Protein AF-A0A0R1SLY2-F1 (afdb_monomer)

Sequence (69 aa):
MDWEKTSVKITLQNKEKYGDKKIHVAFNDIGSNPEVTQINLFIAGITDLLEEGTTITNVEVLKIEKLAK

Structure (mmCIF, N/CA/C/O backbone):
data_AF-A0A0R1SLY2-F1
#
_entry.id   AF-A0A0R1SLY2-F1
#
loop_
_atom_site.group_PDB
_atom_site.id
_atom_site.type_symbol
_atom_site.label_atom_id
_atom_site.label_alt_id
_atom_site.label_comp_id
_atom_site.label_asym_id
_atom_site.label_entity_id
_atom_site.label_seq_id
_atom_site.pdbx_PDB_ins_code
_atom_site.Cartn_x
_atom_site.Cartn_y
_atom_site.Cartn_z
_atom_site.occupancy
_atom_site.B_iso_or_equiv
_atom_site.auth_seq_id
_atom_site.auth_comp_id
_atom_site.auth_asym_id
_atom_site.auth_atom_id
_atom_site.pdbx_PDB_model_num
ATOM 1 N N . MET A 1 1 ? 10.846 -5.881 -26.264 1.00 42.06 1 MET A N 1
ATOM 2 C CA . MET A 1 1 ? 10.966 -5.251 -24.941 1.00 42.06 1 MET A CA 1
ATOM 3 C C . MET A 1 1 ? 9.961 -5.969 -24.075 1.00 42.06 1 MET A C 1
ATOM 5 O O . MET A 1 1 ? 8.800 -5.980 -24.467 1.00 42.06 1 MET A O 1
ATOM 9 N N . ASP A 1 2 ? 10.425 -6.638 -23.024 1.00 50.53 2 ASP A N 1
ATOM 10 C CA . ASP A 1 2 ? 9.592 -7.338 -22.040 1.00 50.53 2 ASP A CA 1
ATOM 11 C C . ASP A 1 2 ? 9.220 -6.304 -20.976 1.00 50.53 2 ASP A C 1
ATOM 13 O O . ASP A 1 2 ? 10.103 -5.690 -20.382 1.00 50.53 2 ASP A O 1
ATOM 17 N N . TRP A 1 3 ? 7.931 -6.012 -20.818 1.00 47.22 3 TRP A N 1
ATOM 18 C CA . TRP A 1 3 ? 7.458 -4.979 -19.898 1.00 47.22 3 TRP A CA 1
ATOM 19 C C . TRP A 1 3 ? 7.007 -5.728 -18.649 1.00 47.22 3 TRP A C 1
ATOM 21 O O . TRP A 1 3 ? 5.921 -6.303 -18.630 1.00 47.22 3 TRP A O 1
ATOM 31 N N . GLU A 1 4 ? 7.877 -5.806 -17.644 1.00 57.16 4 GLU A N 1
ATOM 32 C CA . GLU A 1 4 ? 7.555 -6.438 -16.365 1.00 57.16 4 GLU A CA 1
ATOM 33 C C . GLU A 1 4 ? 6.642 -5.505 -15.570 1.00 57.16 4 GLU A C 1
ATOM 35 O O . GLU A 1 4 ? 7.086 -4.496 -15.026 1.00 57.16 4 GLU A O 1
ATOM 40 N N . LYS A 1 5 ? 5.342 -5.808 -15.546 1.00 62.75 5 LYS A N 1
ATOM 41 C CA . LYS A 1 5 ? 4.354 -5.024 -14.800 1.00 62.75 5 LYS A CA 1
ATOM 42 C C . LYS A 1 5 ? 4.529 -5.270 -13.308 1.00 62.75 5 LYS A C 1
ATOM 44 O O . LYS A 1 5 ? 4.381 -6.404 -12.851 1.00 62.75 5 LYS A O 1
ATOM 49 N N . THR A 1 6 ? 4.802 -4.213 -12.550 1.00 72.19 6 THR A N 1
ATOM 50 C CA . THR A 1 6 ? 4.838 -4.281 -11.086 1.00 72.19 6 THR A CA 1
ATOM 51 C C . THR A 1 6 ? 3.474 -3.948 -10.509 1.00 72.19 6 THR A C 1
ATOM 53 O O . THR A 1 6 ? 2.810 -3.010 -10.946 1.00 72.19 6 THR A O 1
ATOM 56 N N . SER A 1 7 ? 3.052 -4.733 -9.521 1.00 78.94 7 SER A N 1
ATOM 57 C CA . SER A 1 7 ? 1.849 -4.466 -8.732 1.00 78.94 7 SER A CA 1
ATOM 58 C C . SER A 1 7 ? 2.214 -4.381 -7.257 1.00 78.94 7 SER A C 1
ATOM 60 O O . SER A 1 7 ? 2.985 -5.205 -6.764 1.00 78.94 7 SER A O 1
ATOM 62 N N . VAL A 1 8 ? 1.653 -3.404 -6.550 1.00 80.81 8 VAL A N 1
ATOM 63 C CA . VAL A 1 8 ? 1.869 -3.195 -5.115 1.00 80.81 8 VAL A CA 1
ATOM 64 C C . VAL A 1 8 ? 0.539 -3.292 -4.398 1.00 80.81 8 VAL A C 1
ATOM 66 O O . VAL A 1 8 ? -0.430 -2.622 -4.744 1.00 80.81 8 V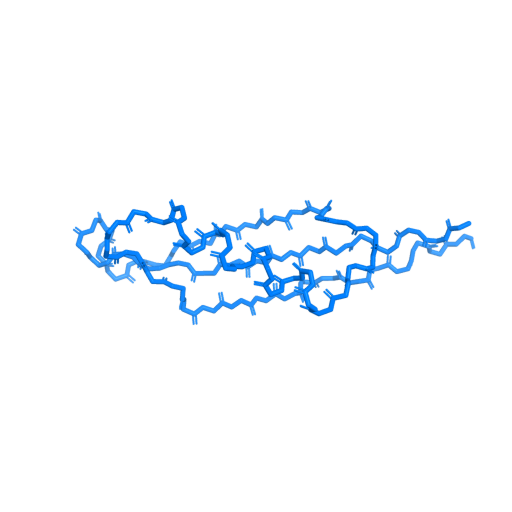AL A O 1
ATOM 69 N N . LYS A 1 9 ? 0.495 -4.120 -3.365 1.00 84.81 9 LYS A N 1
ATOM 70 C CA . LYS A 1 9 ? -0.627 -4.224 -2.448 1.00 84.81 9 LYS A CA 1
ATOM 71 C C . LYS A 1 9 ? -0.238 -3.589 -1.129 1.00 84.81 9 LYS A C 1
ATOM 73 O O . LYS A 1 9 ? 0.751 -3.965 -0.512 1.00 84.81 9 LYS A O 1
ATOM 78 N N . ILE A 1 10 ? -1.053 -2.649 -0.682 1.00 86.31 10 ILE A N 1
ATOM 79 C CA . ILE A 1 10 ? -0.878 -1.938 0.575 1.00 86.31 10 ILE A CA 1
ATOM 80 C C . ILE A 1 10 ? -2.013 -2.350 1.498 1.00 86.31 10 ILE A C 1
ATOM 82 O O . ILE A 1 10 ? -3.182 -2.369 1.111 1.00 86.31 10 ILE A O 1
ATOM 86 N N . THR A 1 11 ? -1.665 -2.705 2.728 1.00 87.19 11 THR A N 1
ATOM 87 C CA . THR A 1 11 ? -2.637 -2.977 3.780 1.00 87.19 11 THR A CA 1
ATOM 88 C C . THR A 1 11 ? -2.674 -1.800 4.735 1.00 87.19 11 THR A C 1
ATOM 90 O O . THR A 1 11 ? -1.683 -1.486 5.393 1.00 87.19 11 THR A O 1
ATOM 93 N N . LEU A 1 12 ? -3.835 -1.169 4.816 1.00 87.62 12 LEU A N 1
ATOM 94 C CA . LEU A 1 12 ? -4.120 -0.001 5.627 1.00 87.62 12 LEU A CA 1
ATOM 95 C C . LEU A 1 12 ? -4.971 -0.393 6.832 1.00 87.62 12 LEU A C 1
ATOM 97 O O . LEU A 1 12 ? -5.794 -1.309 6.762 1.00 87.62 12 LEU A O 1
ATOM 101 N N . GLN A 1 13 ? -4.812 0.338 7.925 1.00 87.31 13 GLN A N 1
ATOM 102 C CA . GLN A 1 13 ? -5.674 0.239 9.092 1.00 87.31 13 GLN A CA 1
ATOM 103 C C . GLN A 1 13 ? -5.982 1.642 9.608 1.00 87.31 13 GLN A C 1
ATOM 105 O O . GLN A 1 13 ? -5.072 2.436 9.824 1.00 87.31 13 GLN A O 1
ATOM 110 N N . ASN A 1 14 ? -7.261 1.936 9.831 1.00 84.69 14 ASN A N 1
ATOM 111 C CA . ASN A 1 14 ? -7.702 3.128 10.550 1.00 84.69 14 ASN A CA 1
ATOM 112 C C . ASN A 1 14 ? -8.711 2.676 11.608 1.00 84.69 14 ASN A C 1
ATOM 114 O O . ASN A 1 14 ? -9.845 2.311 11.285 1.00 84.69 14 ASN A O 1
ATOM 118 N N . LYS A 1 15 ? -8.256 2.643 12.865 1.00 83.06 15 LYS A N 1
ATOM 119 C CA . LYS A 1 15 ? -9.032 2.088 13.977 1.00 83.06 15 LYS A CA 1
ATOM 120 C C . LYS A 1 15 ? -10.242 2.946 14.325 1.00 83.06 15 LYS A C 1
ATOM 122 O O . LYS A 1 15 ? -11.285 2.407 14.681 1.00 83.06 15 LYS A O 1
ATOM 127 N N . GLU A 1 16 ? -10.110 4.257 14.180 1.00 82.75 16 GLU A N 1
ATOM 128 C CA . GLU A 1 16 ? -11.167 5.214 14.498 1.00 82.75 16 GLU A CA 1
ATOM 129 C C . GLU A 1 16 ? -12.325 5.128 13.500 1.00 82.75 16 GLU A C 1
ATOM 131 O O . GLU A 1 16 ? -13.487 5.197 13.893 1.00 82.75 16 GLU A O 1
ATOM 136 N N . LYS A 1 17 ? -12.021 4.898 12.216 1.00 77.88 17 LYS A N 1
ATOM 137 C CA . LYS A 1 17 ? -13.024 4.866 11.143 1.00 77.88 17 LYS A CA 1
ATOM 138 C C . LYS A 1 17 ? -13.581 3.471 10.852 1.00 77.88 17 LYS A C 1
ATOM 140 O O . LYS A 1 17 ? -14.768 3.331 10.561 1.00 77.88 17 LYS A O 1
ATOM 145 N N . TYR A 1 18 ? -12.745 2.433 10.913 1.00 76.12 18 TYR A N 1
ATOM 146 C CA . TYR A 1 18 ? -13.106 1.076 10.473 1.00 76.12 18 TYR A CA 1
ATOM 147 C C . TYR A 1 18 ? -12.941 -0.002 11.559 1.00 76.12 18 TYR A C 1
ATOM 149 O O . TYR A 1 18 ? -13.170 -1.184 11.283 1.00 76.12 18 TYR A O 1
ATOM 157 N N . GLY A 1 19 ? -12.577 0.376 12.790 1.00 81.44 19 GLY A N 1
ATOM 158 C CA . GLY A 1 19 ? -12.274 -0.564 13.872 1.00 81.44 19 GLY A CA 1
ATOM 159 C C . GLY A 1 19 ? -11.019 -1.395 13.585 1.00 81.44 19 GLY A C 1
ATOM 160 O O . GLY A 1 19 ? -10.101 -0.952 12.901 1.00 81.44 19 GLY A O 1
ATOM 161 N N . ASP A 1 20 ? -10.974 -2.642 14.054 1.00 83.50 20 ASP A N 1
ATOM 162 C CA . ASP A 1 20 ? -9.824 -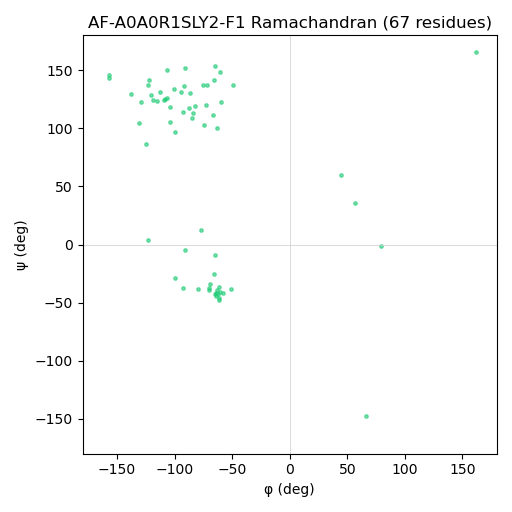3.539 13.831 1.00 83.50 20 ASP A CA 1
ATOM 163 C C . ASP A 1 20 ? -9.772 -4.145 12.409 1.00 83.50 20 ASP A C 1
ATOM 165 O O . ASP A 1 20 ? -9.024 -5.089 12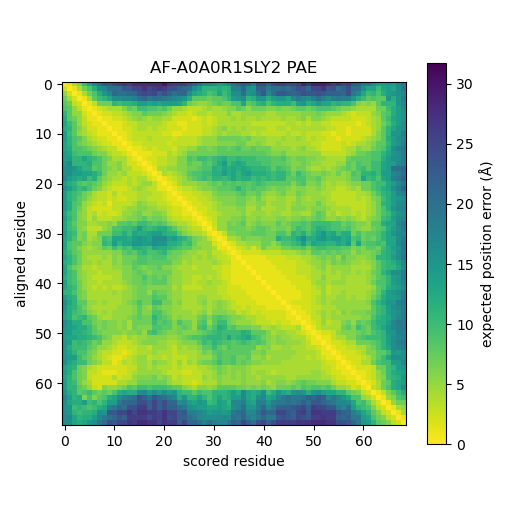.142 1.00 83.50 20 ASP A O 1
ATOM 169 N N . LYS A 1 21 ? -10.571 -3.622 11.469 1.00 80.50 21 LYS A N 1
ATOM 170 C CA . LYS A 1 21 ? -10.587 -4.088 10.080 1.00 80.50 21 LYS A CA 1
ATOM 171 C C . LYS A 1 21 ? -9.354 -3.587 9.330 1.00 80.50 21 LYS A C 1
ATOM 173 O O . LYS A 1 21 ? -8.987 -2.416 9.407 1.00 80.50 21 LYS A O 1
ATOM 178 N N . LYS A 1 22 ? -8.758 -4.481 8.541 1.00 83.94 22 LYS A N 1
ATOM 179 C CA . LYS A 1 22 ? -7.687 -4.159 7.595 1.00 83.94 22 LYS A CA 1
ATOM 180 C C . LYS A 1 22 ? -8.289 -3.904 6.218 1.00 83.94 22 LYS A C 1
ATOM 182 O O . LYS A 1 22 ? -9.097 -4.698 5.739 1.00 83.94 22 LYS A O 1
ATOM 187 N N . ILE A 1 23 ? -7.895 -2.802 5.595 1.00 83.38 23 ILE A N 1
ATOM 188 C CA . ILE A 1 23 ? -8.266 -2.455 4.224 1.00 83.38 23 ILE A CA 1
ATOM 189 C C . ILE A 1 23 ? -7.095 -2.813 3.321 1.00 83.38 23 ILE A C 1
ATOM 191 O O . ILE A 1 23 ? -5.952 -2.487 3.623 1.00 83.38 23 ILE A O 1
ATOM 195 N N . HIS A 1 24 ? -7.372 -3.473 2.202 1.00 81.62 24 HIS A N 1
ATOM 196 C CA . HIS A 1 24 ? -6.359 -3.781 1.200 1.00 81.62 24 HIS A CA 1
ATOM 197 C C . HIS A 1 24 ? -6.597 -2.923 -0.036 1.00 81.62 24 HIS A C 1
ATOM 199 O O . HIS A 1 24 ? -7.677 -2.971 -0.621 1.00 81.62 24 HIS A O 1
ATOM 205 N N . VAL A 1 25 ? -5.582 -2.167 -0.442 1.00 81.56 25 VAL A N 1
ATOM 206 C CA . VAL A 1 25 ? -5.584 -1.391 -1.683 1.00 81.56 25 VAL A CA 1
ATOM 207 C C . VAL A 1 25 ? -4.505 -1.967 -2.587 1.00 81.56 25 VAL A C 1
ATOM 209 O O . VAL A 1 25 ? -3.350 -2.079 -2.182 1.00 81.56 25 VAL A O 1
ATOM 212 N N . ALA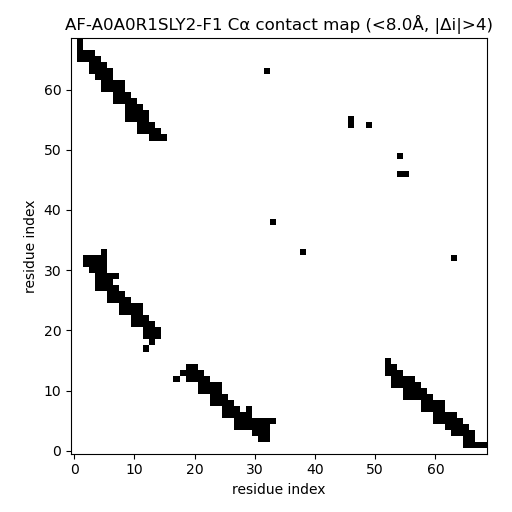 A 1 26 ? -4.886 -2.382 -3.792 1.00 80.44 26 ALA A N 1
ATOM 213 C CA . ALA A 1 26 ? -3.960 -2.907 -4.787 1.00 80.44 26 ALA A CA 1
ATOM 214 C C . ALA A 1 26 ? -3.795 -1.897 -5.922 1.00 80.44 26 ALA A C 1
ATOM 216 O O . ALA A 1 26 ? -4.771 -1.486 -6.547 1.00 80.44 26 ALA A O 1
ATOM 217 N N . PHE A 1 27 ? -2.548 -1.526 -6.184 1.00 80.50 27 PHE A N 1
ATOM 218 C CA . PHE A 1 27 ? -2.138 -0.705 -7.307 1.00 80.50 27 PHE A CA 1
ATOM 219 C C . PHE A 1 27 ? -1.485 -1.616 -8.332 1.00 80.50 27 PHE A C 1
ATOM 221 O O . PHE A 1 27 ? -0.372 -2.107 -8.136 1.00 80.50 27 PHE A O 1
ATOM 228 N N . ASN A 1 28 ? -2.224 -1.879 -9.403 1.00 75.88 28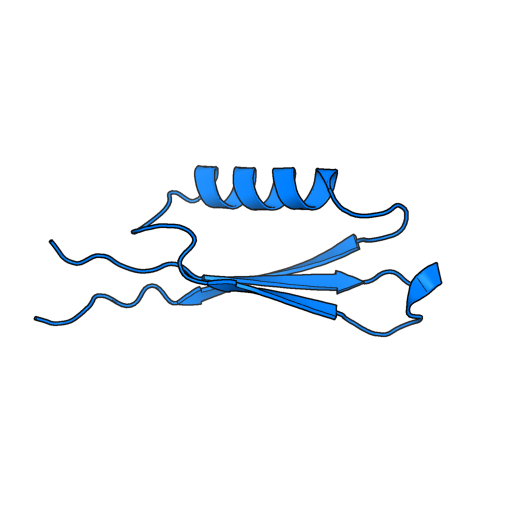 ASN A N 1
ATOM 229 C CA . ASN A 1 28 ? -1.761 -2.706 -10.505 1.00 75.88 28 ASN A CA 1
ATOM 230 C C . ASN A 1 28 ? -1.082 -1.823 -11.552 1.00 75.88 28 ASN A C 1
ATOM 232 O O . ASN A 1 28 ? -1.449 -0.660 -11.710 1.00 75.88 28 ASN A O 1
ATOM 236 N N . ASP A 1 29 ? -0.130 -2.394 -12.285 1.00 70.88 29 ASP A N 1
ATOM 237 C CA . ASP A 1 29 ? 0.517 -1.755 -13.435 1.00 70.88 29 ASP A CA 1
ATOM 238 C C . ASP A 1 29 ? 1.182 -0.391 -13.123 1.00 70.88 29 ASP A C 1
ATOM 240 O O . ASP A 1 29 ? 1.210 0.495 -13.974 1.00 70.88 29 ASP A O 1
ATOM 244 N N . ILE A 1 30 ? 1.765 -0.219 -11.925 1.00 73.81 30 ILE A N 1
ATOM 245 C CA . ILE A 1 30 ? 2.420 1.041 -11.485 1.00 73.81 30 ILE A CA 1
ATOM 246 C C . ILE A 1 30 ? 3.670 1.423 -12.294 1.00 73.81 30 ILE A C 1
ATOM 248 O O . ILE A 1 30 ? 4.194 2.525 -12.153 1.00 73.81 30 ILE A O 1
ATOM 252 N N . GLY A 1 31 ? 4.152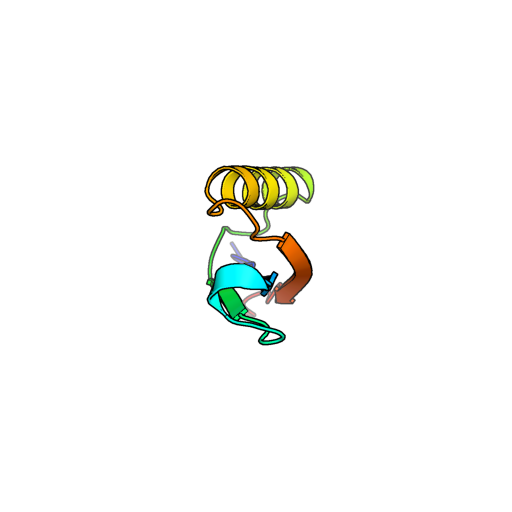 0.534 -13.154 1.00 68.12 31 GLY A N 1
ATOM 253 C CA . GLY A 1 31 ? 5.261 0.798 -14.057 1.00 68.12 31 GLY A CA 1
ATOM 254 C C . GLY A 1 31 ? 5.877 -0.487 -14.585 1.00 68.12 31 GLY A C 1
ATOM 255 O O . GLY A 1 31 ? 5.625 -1.575 -14.061 1.00 68.12 31 GLY A O 1
ATOM 256 N N . SER A 1 32 ? 6.685 -0.347 -15.638 1.00 63.75 32 SER A N 1
ATOM 257 C CA . SER A 1 32 ? 7.562 -1.424 -16.100 1.00 63.75 32 SER A CA 1
ATOM 258 C C . SER A 1 32 ? 8.850 -1.390 -15.281 1.00 63.75 32 SER A C 1
ATOM 260 O O . SER A 1 32 ? 9.592 -0.421 -15.399 1.00 63.75 32 SER A O 1
ATOM 262 N N . ASN A 1 33 ? 9.094 -2.416 -14.463 1.00 67.69 33 ASN A N 1
ATOM 263 C CA . ASN A 1 33 ? 10.295 -2.573 -13.629 1.00 67.69 33 ASN A CA 1
ATOM 264 C C . ASN A 1 33 ? 10.741 -1.287 -12.879 1.00 67.69 33 ASN A C 1
ATOM 266 O O . ASN A 1 33 ? 11.844 -0.787 -13.119 1.00 67.69 33 ASN A O 1
ATOM 270 N N . PRO A 1 34 ? 9.891 -0.707 -12.009 1.00 71.56 34 PRO A N 1
ATOM 271 C CA . PRO A 1 34 ? 10.257 0.459 -11.226 1.00 71.56 34 PRO A CA 1
ATOM 272 C C . PRO A 1 34 ? 11.375 0.116 -10.238 1.00 71.56 34 PRO A C 1
ATOM 274 O O . PRO A 1 34 ? 11.382 -0.947 -9.613 1.00 71.56 34 PRO A O 1
ATOM 277 N N . GLU A 1 35 ? 12.308 1.046 -10.057 1.00 78.12 35 GLU A N 1
ATOM 278 C CA . GLU A 1 35 ? 13.343 0.901 -9.038 1.00 78.12 35 GLU A CA 1
ATOM 279 C C . GLU A 1 35 ? 12.727 0.902 -7.633 1.00 78.12 35 GLU A C 1
ATOM 281 O O . GLU A 1 35 ? 11.702 1.541 -7.380 1.00 78.12 35 GLU A O 1
ATOM 286 N N . VAL A 1 36 ? 13.407 0.266 -6.674 1.00 76.19 36 VAL A N 1
ATOM 287 C CA . VAL A 1 36 ? 13.005 0.276 -5.254 1.00 76.19 36 VAL A CA 1
ATOM 288 C C . VAL A 1 36 ? 12.768 1.706 -4.754 1.00 76.19 36 VAL A C 1
ATOM 290 O O . VAL A 1 36 ? 11.803 1.962 -4.039 1.00 76.19 36 VAL A O 1
ATOM 293 N N . THR A 1 37 ? 13.592 2.663 -5.188 1.00 77.44 37 THR A N 1
ATOM 294 C CA . THR A 1 37 ? 13.433 4.088 -4.866 1.00 77.44 37 THR A CA 1
ATOM 295 C C . THR A 1 37 ? 12.101 4.655 -5.361 1.00 77.44 37 THR A C 1
ATOM 297 O O . THR A 1 37 ? 11.450 5.403 -4.638 1.00 77.44 37 THR A O 1
ATOM 300 N N . GLN A 1 38 ? 11.654 4.278 -6.561 1.00 77.94 38 GLN A N 1
ATOM 301 C CA . GLN A 1 38 ? 10.380 4.731 -7.126 1.00 77.94 38 GLN A CA 1
ATOM 302 C C . GLN A 1 38 ? 9.191 4.114 -6.384 1.00 77.94 38 GLN A C 1
ATOM 304 O O . GLN A 1 38 ? 8.221 4.813 -6.100 1.00 77.94 38 GLN A O 1
ATOM 309 N N . ILE A 1 39 ? 9.290 2.836 -6.004 1.00 80.00 39 ILE A N 1
ATOM 310 C CA . ILE A 1 39 ? 8.284 2.170 -5.164 1.00 80.00 39 ILE A CA 1
ATOM 311 C C . ILE A 1 39 ? 8.198 2.858 -3.792 1.00 80.00 39 ILE A C 1
ATOM 313 O O . ILE A 1 39 ? 7.103 3.122 -3.302 1.00 80.00 39 ILE A O 1
ATOM 317 N N . ASN A 1 40 ? 9.335 3.217 -3.193 1.00 80.94 40 ASN A N 1
ATOM 318 C CA . ASN A 1 40 ? 9.365 3.927 -1.914 1.00 80.94 40 ASN A CA 1
ATOM 319 C C . ASN A 1 40 ? 8.742 5.325 -2.010 1.00 80.94 40 ASN A C 1
ATOM 321 O O . ASN A 1 40 ? 7.962 5.701 -1.139 1.00 80.94 40 ASN A O 1
ATOM 325 N N . LEU A 1 41 ? 9.036 6.078 -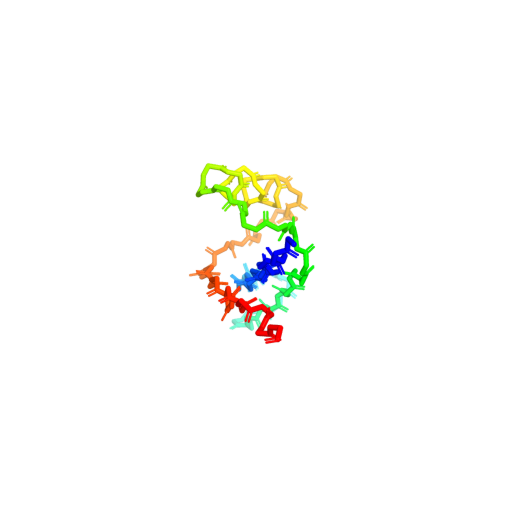3.077 1.00 82.31 41 LEU A N 1
ATOM 326 C CA . LEU A 1 41 ? 8.408 7.380 -3.330 1.00 82.31 41 LEU A CA 1
ATOM 327 C C . LEU A 1 41 ? 6.896 7.250 -3.542 1.00 82.31 41 LEU A C 1
ATOM 329 O O . LEU A 1 41 ? 6.131 8.071 -3.043 1.00 82.31 41 LEU A O 1
ATOM 333 N N . PHE A 1 42 ? 6.459 6.200 -4.236 1.00 82.75 42 PHE A N 1
ATOM 334 C CA . PHE A 1 42 ? 5.045 5.892 -4.419 1.00 82.75 42 PHE A CA 1
ATOM 335 C C . PHE A 1 42 ? 4.339 5.618 -3.082 1.00 82.75 42 PHE A C 1
ATOM 337 O O . PHE A 1 42 ? 3.282 6.185 -2.813 1.00 82.75 42 PHE A O 1
ATOM 344 N N . ILE A 1 43 ? 4.943 4.808 -2.207 1.00 81.06 43 ILE A N 1
ATOM 345 C CA . ILE A 1 43 ? 4.410 4.529 -0.864 1.00 81.06 43 ILE A CA 1
ATOM 346 C C . ILE A 1 43 ? 4.380 5.803 -0.007 1.00 81.06 43 ILE A C 1
ATOM 348 O O . ILE A 1 43 ? 3.394 6.043 0.691 1.00 81.06 43 ILE A O 1
ATOM 352 N N . ALA A 1 44 ? 5.426 6.633 -0.069 1.00 81.12 44 ALA A N 1
ATOM 353 C CA . ALA A 1 44 ? 5.485 7.903 0.654 1.00 81.12 44 ALA A CA 1
ATOM 354 C C . ALA A 1 44 ? 4.365 8.856 0.206 1.00 81.12 44 ALA A C 1
ATOM 356 O O . ALA A 1 44 ? 3.610 9.339 1.042 1.00 81.12 44 ALA A O 1
ATOM 357 N N . GLY A 1 45 ? 4.173 9.023 -1.107 1.00 81.94 45 GLY A N 1
ATOM 358 C CA . GLY A 1 45 ? 3.080 9.834 -1.647 1.00 81.94 45 GLY A CA 1
ATOM 359 C C . GLY A 1 45 ? 1.694 9.306 -1.267 1.00 81.94 45 GLY A C 1
ATOM 360 O O . GLY A 1 45 ? 0.797 10.092 -0.984 1.00 81.94 45 GLY A O 1
ATOM 361 N N . ILE A 1 46 ? 1.508 7.983 -1.198 1.00 80.94 46 ILE A N 1
ATOM 362 C CA . ILE A 1 46 ? 0.256 7.412 -0.683 1.00 80.94 46 ILE A CA 1
ATOM 363 C C . ILE A 1 46 ? 0.073 7.762 0.785 1.00 80.94 46 ILE A C 1
ATOM 365 O O . ILE A 1 46 ? -1.028 8.149 1.156 1.00 80.94 46 ILE A O 1
ATOM 369 N N . THR A 1 47 ? 1.129 7.645 1.592 1.00 77.50 47 THR A N 1
ATOM 370 C CA . THR A 1 47 ? 1.095 7.957 3.028 1.00 77.50 47 THR A CA 1
ATOM 371 C C . THR A 1 47 ? 0.663 9.400 3.274 1.00 77.50 47 THR A C 1
ATOM 373 O O . THR A 1 47 ? -0.186 9.626 4.129 1.00 77.50 47 THR A O 1
ATOM 376 N N . ASP A 1 48 ? 1.161 10.349 2.478 1.00 79.25 48 ASP A N 1
ATOM 377 C CA . ASP A 1 48 ? 0.787 11.767 2.576 1.00 79.25 48 ASP A CA 1
ATOM 378 C C . ASP A 1 48 ? -0.685 12.034 2.212 1.00 79.25 48 ASP A C 1
ATOM 380 O O . ASP A 1 48 ? -1.275 13.014 2.662 1.00 79.25 48 ASP A O 1
ATOM 384 N N . LEU A 1 49 ? -1.291 11.167 1.397 1.00 76.62 49 LEU A N 1
ATOM 385 C CA . LEU A 1 49 ? -2.696 11.253 0.989 1.00 76.62 49 LEU A CA 1
ATOM 386 C C . LEU A 1 49 ? -3.641 10.485 1.920 1.00 76.62 49 LEU A C 1
ATOM 388 O O . LEU A 1 49 ? -4.858 10.510 1.716 1.00 76.62 49 LEU A O 1
ATOM 392 N N . LEU A 1 50 ? -3.107 9.768 2.911 1.00 81.62 50 LEU A N 1
ATOM 393 C CA . LEU A 1 50 ? -3.928 9.033 3.855 1.00 81.62 50 LEU A CA 1
ATOM 394 C C . LEU A 1 50 ? -4.647 9.996 4.804 1.00 81.62 50 LEU A C 1
ATOM 396 O O . LEU A 1 50 ? -4.069 10.939 5.336 1.00 81.62 50 LEU A O 1
ATOM 400 N N . GLU A 1 51 ? -5.925 9.717 5.052 1.00 77.81 51 GLU A N 1
ATOM 401 C CA . GLU A 1 51 ? -6.691 10.416 6.083 1.00 77.81 51 GLU A CA 1
ATOM 402 C C . GLU A 1 51 ? -6.053 10.207 7.467 1.00 77.81 51 GLU A C 1
ATOM 404 O O . GLU A 1 51 ? -5.506 9.132 7.752 1.00 77.81 51 GLU A O 1
ATOM 409 N N . GLU A 1 52 ? -6.185 11.206 8.344 1.00 80.88 52 GLU A N 1
ATOM 410 C CA . GLU A 1 52 ? -5.680 11.171 9.719 1.00 80.88 52 GLU A CA 1
ATOM 411 C C . GLU A 1 52 ? -6.103 9.881 10.452 1.00 80.88 52 GLU A C 1
ATOM 413 O O . GLU A 1 52 ? -7.218 9.373 10.297 1.00 80.88 52 GLU A O 1
ATOM 418 N N . GLY A 1 53 ? -5.165 9.290 11.199 1.00 76.00 53 GLY A N 1
ATOM 419 C CA . GLY A 1 53 ? -5.367 8.014 11.896 1.00 76.00 53 GLY A CA 1
ATOM 420 C C . GLY A 1 53 ? -5.238 6.758 11.021 1.00 76.00 53 GLY A C 1
ATOM 421 O O . GLY A 1 53 ? -5.335 5.640 11.536 1.00 76.00 53 GLY A O 1
ATOM 422 N N . THR A 1 54 ? -4.988 6.895 9.714 1.00 82.50 54 THR A N 1
ATOM 423 C CA . THR A 1 54 ? -4.718 5.749 8.837 1.00 82.50 54 THR A CA 1
ATOM 424 C C . THR A 1 54 ? -3.237 5.383 8.861 1.00 82.50 54 THR A C 1
ATOM 426 O O . THR A 1 54 ? -2.363 6.220 8.666 1.00 82.50 54 THR A O 1
ATOM 429 N N . THR A 1 55 ? -2.949 4.102 9.065 1.00 82.56 55 THR A N 1
ATOM 430 C CA . THR A 1 55 ? -1.589 3.558 9.141 1.00 82.56 55 THR A CA 1
ATOM 431 C C . THR A 1 55 ? -1.377 2.473 8.096 1.00 82.56 55 THR A C 1
ATOM 433 O O . THR A 1 55 ? -2.264 1.655 7.838 1.00 82.56 55 THR A O 1
ATOM 436 N N . ILE A 1 56 ? -0.185 2.449 7.498 1.00 84.50 56 ILE A N 1
ATOM 437 C CA . ILE A 1 56 ? 0.252 1.351 6.637 1.00 84.50 56 ILE A CA 1
ATOM 438 C C . ILE A 1 56 ? 0.786 0.236 7.532 1.00 84.50 56 ILE A C 1
ATOM 440 O O . ILE A 1 56 ? 1.746 0.420 8.272 1.00 84.50 56 ILE A O 1
ATOM 444 N N . THR A 1 57 ? 0.159 -0.933 7.456 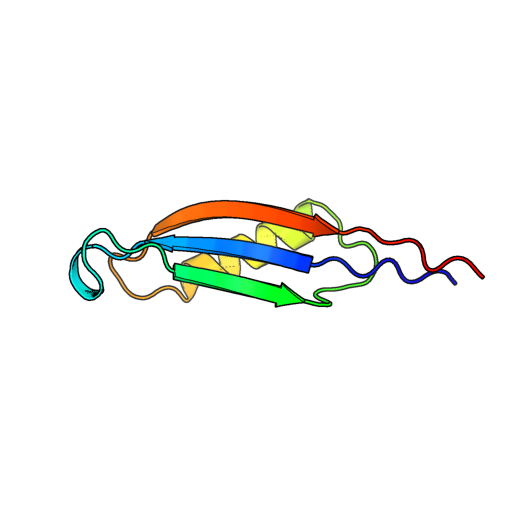1.00 84.19 57 THR A N 1
ATOM 445 C CA . THR A 1 57 ? 0.527 -2.104 8.268 1.00 84.19 57 THR A CA 1
ATOM 446 C C . THR A 1 57 ? 1.386 -3.103 7.505 1.00 84.19 57 THR A C 1
ATOM 448 O O . THR A 1 57 ? 2.166 -3.827 8.116 1.00 84.19 57 THR A O 1
ATOM 451 N N . ASN A 1 58 ? 1.237 -3.170 6.180 1.00 83.12 58 ASN A N 1
ATOM 452 C CA . ASN A 1 58 ? 2.022 -4.055 5.329 1.00 83.12 58 ASN A CA 1
ATOM 453 C C . ASN A 1 58 ? 2.046 -3.537 3.887 1.00 83.12 58 ASN A C 1
ATOM 455 O O . ASN A 1 58 ? 1.040 -3.005 3.408 1.00 83.12 58 ASN A O 1
ATOM 459 N N . VAL A 1 59 ? 3.161 -3.749 3.193 1.00 82.56 59 VAL A N 1
ATOM 460 C CA . VAL A 1 59 ? 3.311 -3.483 1.761 1.00 82.56 59 VAL A CA 1
ATOM 461 C C . VAL A 1 59 ? 3.895 -4.724 1.097 1.00 82.56 59 VAL A C 1
ATOM 463 O O . VAL A 1 59 ? 4.971 -5.184 1.461 1.00 82.56 59 VAL A O 1
ATOM 466 N N . GLU A 1 60 ? 3.188 -5.251 0.105 1.00 81.00 60 GLU A N 1
ATOM 467 C CA . GLU A 1 60 ? 3.582 -6.429 -0.663 1.00 81.00 60 GLU A CA 1
ATOM 468 C C . GLU A 1 60 ? 3.747 -6.052 -2.135 1.00 81.00 60 GLU A C 1
ATOM 470 O O . GLU A 1 60 ? 2.814 -5.556 -2.770 1.00 81.00 60 GLU A O 1
ATOM 475 N N . VAL A 1 61 ? 4.920 -6.326 -2.705 1.00 77.50 61 VAL A N 1
ATOM 476 C CA . VAL A 1 61 ? 5.132 -6.272 -4.157 1.00 77.50 61 VAL A CA 1
ATOM 477 C C . VAL A 1 61 ? 4.694 -7.622 -4.725 1.00 77.50 61 VAL A C 1
ATOM 479 O O . VAL A 1 61 ? 5.326 -8.641 -4.462 1.00 77.50 6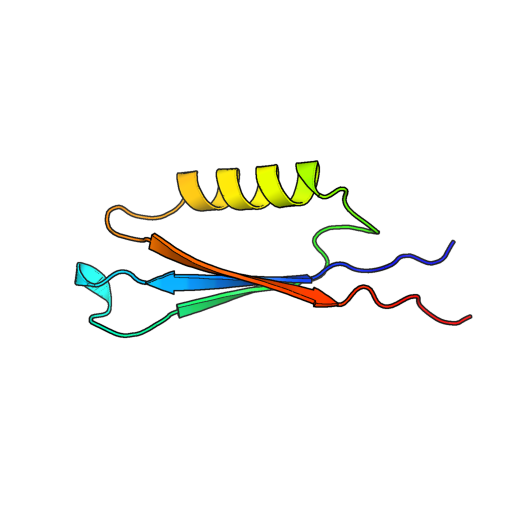1 VAL A O 1
ATOM 482 N N . LEU A 1 62 ? 3.566 -7.648 -5.439 1.00 69.12 62 LEU A N 1
ATOM 483 C CA . LEU A 1 62 ? 2.851 -8.889 -5.752 1.00 69.12 62 LEU A CA 1
ATOM 484 C C . LEU A 1 62 ? 3.448 -9.678 -6.918 1.00 69.12 62 LEU A C 1
ATOM 486 O O . LEU A 1 62 ? 3.441 -10.904 -6.869 1.00 69.12 62 LEU A O 1
ATOM 490 N N . LYS A 1 63 ? 3.920 -9.018 -7.977 1.00 65.06 63 LYS A N 1
ATOM 491 C CA . LYS A 1 63 ? 4.443 -9.696 -9.170 1.00 65.06 63 LYS A CA 1
ATOM 492 C C . LYS A 1 63 ? 5.391 -8.799 -9.955 1.00 65.06 63 LYS A C 1
ATOM 494 O O . LYS A 1 63 ? 5.153 -7.601 -10.084 1.00 65.06 63 LYS A O 1
ATOM 499 N N . ILE A 1 64 ? 6.419 -9.445 -10.495 1.00 54.94 64 ILE A N 1
ATOM 500 C CA . ILE A 1 64 ? 7.274 -8.999 -11.592 1.00 54.94 64 ILE A CA 1
ATOM 501 C C . ILE A 1 64 ? 7.175 -10.142 -12.609 1.00 54.94 64 ILE A C 1
ATOM 503 O O . ILE A 1 64 ? 7.904 -11.126 -12.518 1.00 54.94 64 ILE A O 1
ATOM 507 N N . GLU A 1 65 ? 6.165 -10.114 -13.483 1.00 47.88 65 GLU A N 1
ATOM 508 C CA . GLU A 1 65 ? 6.031 -11.142 -14.522 1.00 47.88 65 GLU A CA 1
ATOM 509 C C . GLU A 1 65 ? 6.710 -10.673 -15.801 1.00 47.88 65 GLU A C 1
ATOM 511 O O . GLU A 1 65 ? 6.265 -9.729 -16.456 1.00 47.88 65 GLU A O 1
ATOM 516 N N . LYS A 1 66 ? 7.785 -11.372 -16.167 1.00 41.59 66 LYS A N 1
ATOM 517 C CA . LYS A 1 66 ? 8.383 -11.289 -17.493 1.00 41.59 66 LYS A CA 1
ATOM 518 C C . LYS A 1 66 ? 7.379 -11.880 -18.475 1.00 41.59 66 LYS A C 1
ATOM 520 O O . LYS A 1 66 ? 7.098 -13.076 -18.421 1.00 41.59 66 LYS A O 1
ATOM 525 N N . LEU A 1 67 ? 6.796 -11.046 -19.335 1.00 42.84 67 LEU A N 1
ATOM 526 C CA . LEU A 1 67 ? 5.951 -11.529 -20.425 1.00 42.84 67 LEU A CA 1
ATOM 527 C C . LEU A 1 67 ? 6.830 -12.377 -21.349 1.00 42.84 67 LEU A C 1
ATOM 529 O O . LEU A 1 67 ? 7.608 -11.840 -22.132 1.00 42.84 67 LEU A O 1
ATOM 533 N N . ALA A 1 68 ? 6.744 -13.700 -21.205 1.00 37.75 68 ALA A N 1
ATOM 534 C CA . ALA A 1 68 ? 7.402 -14.637 -22.100 1.00 37.75 68 ALA A CA 1
ATOM 535 C C . ALA A 1 68 ? 6.880 -14.399 -23.525 1.00 37.75 68 ALA A C 1
ATOM 537 O O . ALA A 1 68 ? 5.670 -14.424 -23.759 1.00 37.75 68 ALA A O 1
ATOM 538 N N . LYS A 1 69 ? 7.805 -14.111 -24.441 1.00 39.56 69 LYS A N 1
ATOM 539 C CA . LYS A 1 69 ? 7.559 -14.023 -25.880 1.00 39.56 69 LYS A CA 1
ATOM 540 C C . LYS A 1 69 ? 7.634 -15.395 -26.530 1.00 39.56 69 LYS A C 1
ATOM 542 O O . LYS A 1 69 ? 8.536 -16.166 -26.134 1.00 39.56 69 LYS A O 1
#

Nearest PDB structures (foldseek):
  8ove-assembly1_BS  TM=4.456E-01  e=2.581E+00  Trypanosoma brucei brucei
  8btr-assembly1_LT  TM=5.237E-01  e=5.658E+00  Giardia lamblia ATCC 50803
  8rxx-assembly1_LR  TM=3.863E-01  e=2.887E+00  Leishmania major strain Friedlin

Secondary structure (DSSP, 8-state):
----EEEEEEEEEEHHHHTTPEEEEEE----BS--HHHHHHHHHHHHHTSPTTEEEEEEEEEEEE----

Foldseek 3Di:
DFFFKKKKKWWKDQCVPPNPDIDIDIDTRPGRPDDPVVVVVVVVVVVVVDDPRMDTPDMDGDGRDGPDD

Mean predicted aligned error: 7.89 Å

Solvent-accessible surface area (backbone atoms only — not comparable to full-atom values): 4125 Å² total; per-residue (Å²): 135,70,63,23,44,29,27,42,37,38,32,35,36,27,53,89,83,56,39,97,47,75,46,78,50,74,46,69,67,78,34,63,68,66,52,72,68,54,54,51,52,51,52,51,56,49,57,74,68,48,59,90,74,53,39,82,78,46,77,43,80,74,44,74,49,71,59,80,127

Organism: NCBI:txid1423815

Radius of gyration: 14.05 Å; Cα contacts (8 Å, |Δi|>4): 113; chains: 1; bounding box: 26×26×40 Å

pLDDT: mean 74.28, std 12.94, range [37.75, 87.62]